Protein AF-A0A8J5J6E1-F1 (afdb_monomer_lite)

InterPro domains:
  IPR028108 Protein of unknown function DUF4505 [PF14956] (47-91)
  IPR028108 Protein of unknown function DUF4505 [PTHR31449] (22-90)

pLDDT: mean 73.37, std 17.03, range [35.28, 94.81]

Radius of gyration: 26.61 Å; chains: 1; bounding box: 58×36×72 Å

Organism: NCBI:txid2496075

Structure (mmCIF, N/CA/C/O backbone):
data_AF-A0A8J5J6E1-F1
#
_entry.id   AF-A0A8J5J6E1-F1
#
loop_
_atom_site.group_PDB
_atom_site.id
_atom_site.type_symbol
_atom_site.label_atom_id
_atom_site.label_alt_id
_atom_site.label_comp_id
_atom_site.label_asym_id
_atom_site.label_entity_id
_atom_site.label_seq_id
_atom_site.pdbx_PDB_ins_code
_atom_site.Cartn_x
_atom_site.Cartn_y
_atom_site.Cartn_z
_atom_site.occupancy
_atom_site.B_iso_or_equiv
_atom_site.auth_seq_id
_atom_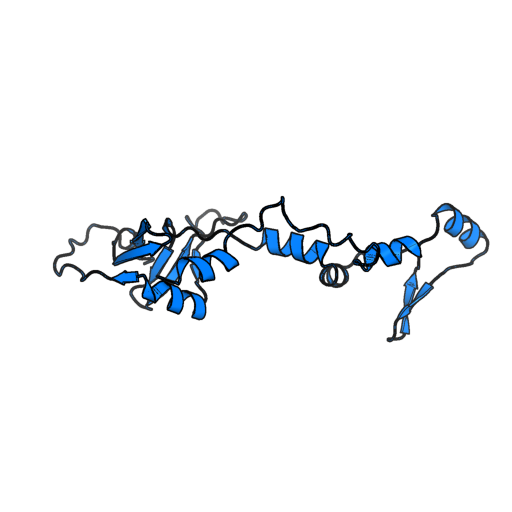site.auth_comp_id
_atom_site.auth_asym_id
_atom_site.auth_atom_id
_atom_site.pdbx_PDB_model_num
ATOM 1 N N . MET A 1 1 ? 0.297 -15.154 26.217 1.00 44.03 1 MET A N 1
ATOM 2 C CA . MET A 1 1 ? 1.584 -14.423 26.092 1.00 44.03 1 MET A CA 1
ATOM 3 C C . MET A 1 1 ? 2.324 -14.771 24.786 1.00 44.03 1 MET A C 1
ATOM 5 O O . MET A 1 1 ? 3.371 -15.399 24.838 1.00 44.03 1 MET A O 1
ATOM 9 N N . ALA A 1 2 ? 1.807 -14.403 23.601 1.00 43.09 2 ALA A N 1
ATOM 10 C CA . ALA A 1 2 ? 2.523 -14.658 22.329 1.00 43.09 2 ALA A CA 1
ATOM 11 C C . ALA A 1 2 ? 2.148 -13.739 21.140 1.00 43.09 2 ALA A C 1
ATOM 13 O O . ALA A 1 2 ? 2.778 -13.825 20.092 1.00 43.09 2 ALA A O 1
ATOM 14 N N . LEU A 1 3 ? 1.168 -12.834 21.274 1.00 41.16 3 LEU A N 1
ATOM 15 C CA . LEU A 1 3 ? 0.772 -11.904 20.196 1.00 41.16 3 LEU A CA 1
ATOM 16 C C . LEU A 1 3 ? 1.672 -10.664 20.093 1.00 41.16 3 LEU A C 1
ATOM 18 O O . LEU A 1 3 ? 1.814 -10.069 19.026 1.00 41.16 3 LEU A O 1
ATOM 22 N N . SER A 1 4 ? 2.383 -10.362 21.180 1.00 48.41 4 SER A N 1
ATOM 23 C CA . SER A 1 4 ? 3.300 -9.228 21.296 1.00 48.41 4 SER A CA 1
ATOM 24 C C . SER A 1 4 ? 4.515 -9.304 20.356 1.00 48.41 4 SER A C 1
ATOM 26 O O . SER A 1 4 ? 5.175 -8.298 20.127 1.00 48.41 4 SER A O 1
ATOM 28 N N . SER A 1 5 ? 4.842 -10.468 19.782 1.00 41.81 5 SER A N 1
ATOM 29 C CA . SER A 1 5 ? 5.981 -10.617 18.861 1.00 41.81 5 SER A CA 1
ATOM 30 C C . SER A 1 5 ? 5.573 -10.742 17.389 1.00 41.81 5 SER A C 1
ATOM 32 O O . SER A 1 5 ? 6.364 -10.379 16.519 1.00 41.81 5 SER A O 1
ATOM 34 N N . TYR A 1 6 ? 4.357 -11.209 17.089 1.00 43.59 6 TYR A N 1
ATOM 35 C CA . TYR A 1 6 ? 3.899 -11.428 15.711 1.00 43.59 6 TYR A CA 1
ATOM 36 C C . TYR A 1 6 ? 3.378 -10.139 15.065 1.00 43.59 6 TYR A C 1
ATOM 38 O O . TYR A 1 6 ? 3.821 -9.781 13.975 1.00 43.59 6 TYR A O 1
ATOM 46 N N . LEU A 1 7 ? 2.551 -9.369 15.780 1.00 42.78 7 LEU A N 1
ATOM 47 C CA . LEU A 1 7 ? 2.074 -8.059 15.313 1.00 42.78 7 LEU A CA 1
ATOM 48 C C . LEU A 1 7 ? 3.189 -6.998 15.357 1.00 42.78 7 LEU A C 1
ATOM 50 O O . LEU A 1 7 ? 3.290 -6.143 14.475 1.00 42.78 7 LEU A O 1
ATOM 54 N N . ARG A 1 8 ? 4.124 -7.125 16.309 1.00 43.53 8 ARG A N 1
ATOM 55 C CA . ARG A 1 8 ? 5.315 -6.264 16.423 1.00 43.53 8 ARG A CA 1
ATOM 56 C C . ARG A 1 8 ? 6.282 -6.435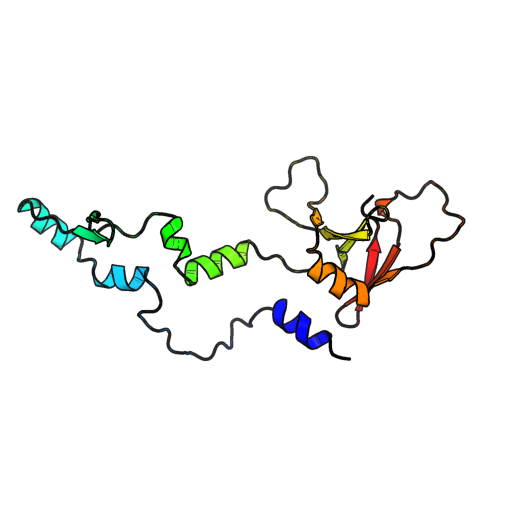 15.241 1.00 43.53 8 ARG A C 1
ATOM 58 O O . ARG A 1 8 ? 6.897 -5.459 14.824 1.00 43.53 8 ARG A O 1
ATOM 65 N N . ARG A 1 9 ? 6.367 -7.628 14.629 1.00 42.38 9 ARG A N 1
ATOM 66 C CA . ARG A 1 9 ? 7.192 -7.872 13.423 1.00 42.38 9 ARG A CA 1
ATOM 67 C C . ARG A 1 9 ? 6.656 -7.202 12.160 1.00 42.38 9 ARG A C 1
ATOM 69 O O . ARG A 1 9 ? 7.428 -7.011 11.224 1.00 42.38 9 ARG A O 1
ATOM 76 N N . GLN A 1 10 ? 5.369 -6.865 12.119 1.00 44.25 10 GLN A N 1
ATOM 77 C CA . GLN A 1 10 ? 4.742 -6.303 10.924 1.00 44.25 10 GLN A CA 1
ATOM 78 C C . GLN A 1 10 ? 4.601 -4.770 10.998 1.00 44.25 10 GLN A C 1
ATOM 80 O O . GLN A 1 10 ? 4.541 -4.131 9.951 1.00 44.25 10 GLN A O 1
ATOM 85 N N . TRP A 1 11 ? 4.637 -4.179 12.205 1.00 45.16 11 TRP A N 1
ATOM 86 C CA . TRP A 1 11 ? 4.352 -2.748 12.422 1.00 45.16 11 TRP A CA 1
ATOM 87 C C . TRP A 1 11 ? 5.463 -1.936 13.107 1.00 45.16 11 TRP A C 1
ATOM 89 O O . TRP A 1 11 ? 5.356 -0.712 13.167 1.00 45.16 11 TRP A O 1
ATOM 99 N N . TRP A 1 12 ? 6.569 -2.545 13.5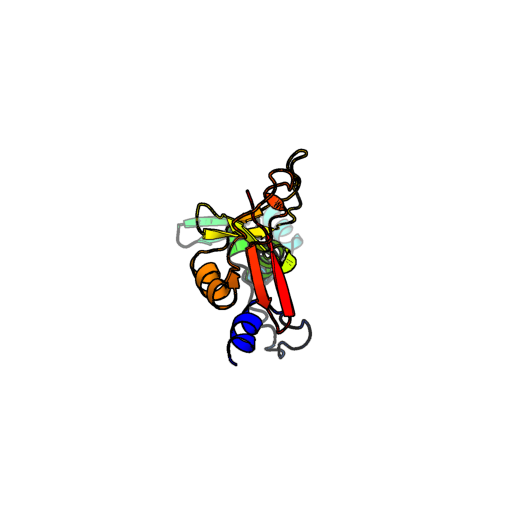54 1.00 35.28 12 TRP A N 1
ATOM 100 C CA . TRP A 1 12 ? 7.749 -1.783 13.976 1.00 35.28 12 TRP A CA 1
ATOM 101 C C . TRP A 1 12 ? 8.788 -1.676 12.866 1.00 35.28 12 TRP A C 1
ATOM 103 O O . TRP A 1 12 ? 9.243 -2.661 12.285 1.00 35.28 12 TRP A O 1
ATOM 113 N N . ARG A 1 13 ? 9.148 -0.415 12.613 1.00 41.25 13 ARG A N 1
ATOM 114 C CA . ARG A 1 13 ? 10.310 0.076 11.877 1.00 41.25 13 ARG A CA 1
ATOM 115 C C . ARG A 1 13 ? 11.421 -0.967 11.819 1.00 41.25 13 ARG A C 1
ATOM 117 O O . ARG A 1 13 ? 12.029 -1.288 12.836 1.00 41.25 13 ARG A O 1
ATOM 124 N N . VAL A 1 14 ? 11.756 -1.411 10.608 1.00 38.38 14 VAL A N 1
ATOM 125 C CA . VAL A 1 14 ? 13.111 -1.906 10.355 1.00 38.38 14 VAL A CA 1
ATOM 126 C C . VAL A 1 14 ? 14.048 -0.797 10.848 1.00 38.38 14 VAL A C 1
ATOM 128 O O . VAL A 1 14 ? 13.956 0.319 10.323 1.00 38.38 14 VAL A O 1
ATOM 131 N N . PRO A 1 15 ? 14.897 -1.036 11.864 1.00 36.28 15 PRO A N 1
ATOM 132 C CA . PRO A 1 15 ? 15.873 -0.047 12.274 1.00 36.28 15 PRO A CA 1
ATOM 133 C C . PRO A 1 15 ? 16.737 0.253 11.054 1.00 36.28 15 PRO A C 1
ATOM 135 O O . PRO A 1 15 ? 17.236 -0.662 10.396 1.00 36.28 15 PRO A O 1
ATOM 138 N N . ILE A 1 16 ? 16.921 1.535 10.757 1.00 46.19 16 ILE A N 1
ATOM 139 C CA . ILE A 1 16 ? 17.773 2.025 9.664 1.00 46.19 16 ILE A CA 1
ATOM 140 C C . ILE A 1 16 ? 19.228 1.510 9.781 1.00 46.19 16 ILE A C 1
ATOM 142 O O . ILE A 1 16 ? 19.979 1.587 8.817 1.00 46.19 16 ILE A O 1
ATOM 146 N N . GLY A 1 17 ? 19.621 0.927 10.920 1.00 43.47 17 GLY A N 1
ATOM 147 C CA . GLY A 1 17 ? 21.010 0.593 11.233 1.00 43.47 17 GLY A CA 1
ATOM 148 C C . GLY A 1 17 ? 21.482 -0.854 11.058 1.00 43.47 17 GLY A C 1
ATOM 149 O O . GLY A 1 17 ? 22.680 -1.058 11.165 1.00 43.47 17 GLY A O 1
ATOM 150 N N . LEU A 1 18 ? 20.635 -1.860 10.803 1.00 40.66 18 LEU A N 1
ATOM 151 C CA . LEU A 1 18 ? 21.088 -3.270 10.757 1.00 40.66 18 LEU A CA 1
ATOM 152 C C . LEU A 1 18 ? 20.327 -4.093 9.701 1.00 40.66 18 LEU A C 1
ATOM 154 O O . LEU A 1 18 ? 19.755 -5.145 9.975 1.00 40.66 18 LEU A O 1
ATOM 158 N N . ARG A 1 19 ? 20.347 -3.648 8.439 1.00 39.88 19 ARG A N 1
ATOM 159 C CA . ARG A 1 19 ? 20.471 -4.633 7.355 1.00 39.88 19 ARG A CA 1
ATOM 160 C C . ARG A 1 19 ? 21.955 -4.897 7.241 1.00 39.88 19 ARG A C 1
ATOM 162 O O . ARG A 1 19 ? 22.691 -3.997 6.850 1.00 39.88 19 ARG A O 1
ATOM 169 N N . GLY A 1 20 ? 22.376 -6.114 7.586 1.00 35.41 20 GLY A N 1
ATOM 170 C CA . GLY A 1 20 ? 23.668 -6.612 7.142 1.00 35.41 20 GLY A CA 1
ATOM 171 C C . GLY A 1 20 ? 23.840 -6.221 5.680 1.00 35.41 20 GLY A C 1
ATOM 172 O O . GLY A 1 20 ? 22.907 -6.383 4.883 1.00 35.41 20 GLY A O 1
ATOM 173 N N . PHE A 1 21 ? 24.983 -5.613 5.382 1.00 36.56 21 PHE A N 1
ATOM 174 C CA . PHE A 1 21 ? 25.472 -5.369 4.038 1.00 36.56 21 PHE A CA 1
ATOM 175 C C . PHE A 1 21 ? 25.504 -6.722 3.302 1.00 36.56 21 PHE A C 1
ATOM 177 O O . PHE A 1 21 ? 26.539 -7.360 3.166 1.00 36.56 21 PHE A O 1
ATOM 184 N N . CYS A 1 22 ? 24.356 -7.189 2.806 1.00 36.84 22 CYS A N 1
ATOM 185 C CA . CYS A 1 22 ? 24.340 -7.839 1.512 1.00 36.84 22 CYS A CA 1
ATOM 186 C C . CYS A 1 22 ? 24.820 -6.733 0.597 1.00 36.84 22 CYS A C 1
ATOM 188 O O . CYS A 1 22 ? 24.060 -5.790 0.352 1.00 36.84 22 CYS A O 1
ATOM 190 N N . MET A 1 23 ? 26.111 -6.794 0.258 1.00 36.38 23 MET A N 1
ATOM 191 C CA . MET A 1 23 ? 26.748 -5.962 -0.749 1.00 36.38 23 MET A CA 1
ATOM 192 C C . MET A 1 23 ? 25.695 -5.649 -1.797 1.00 36.38 23 MET A C 1
ATOM 194 O O . MET A 1 23 ? 25.090 -6.567 -2.356 1.00 36.38 23 MET A O 1
ATOM 198 N N . ALA A 1 24 ? 25.344 -4.366 -1.888 1.00 44.03 24 ALA A N 1
ATOM 199 C CA . ALA A 1 24 ? 24.340 -3.904 -2.814 1.00 44.03 24 ALA A CA 1
ATOM 200 C C . ALA A 1 24 ? 24.812 -4.354 -4.190 1.00 44.03 24 ALA A C 1
ATOM 202 O O . ALA A 1 24 ? 25.783 -3.824 -4.712 1.00 44.03 24 ALA A O 1
ATOM 203 N N . ASP A 1 25 ? 24.176 -5.407 -4.689 1.00 52.78 25 ASP A N 1
ATOM 204 C CA . ASP A 1 25 ? 24.394 -5.914 -6.024 1.00 52.78 25 ASP A CA 1
ATOM 205 C C . ASP A 1 25 ? 24.200 -4.726 -6.972 1.00 52.78 25 ASP A C 1
ATOM 207 O O . ASP A 1 25 ? 23.106 -4.156 -7.049 1.00 52.78 25 ASP A O 1
ATOM 211 N N . GLU A 1 26 ? 25.290 -4.293 -7.606 1.00 52.97 26 GLU A N 1
ATOM 212 C CA . GLU A 1 26 ? 25.351 -3.181 -8.567 1.00 52.97 26 GLU A CA 1
ATOM 213 C C . GLU A 1 26 ? 24.318 -3.362 -9.701 1.00 52.97 26 GLU A C 1
ATOM 215 O O . GLU A 1 26 ? 23.937 -2.410 -10.380 1.00 52.97 26 GLU A O 1
ATOM 220 N N . ASP A 1 27 ? 23.807 -4.586 -9.857 1.00 54.50 27 ASP A N 1
ATOM 221 C CA . ASP A 1 27 ? 22.835 -5.024 -10.848 1.00 54.50 27 ASP A CA 1
ATOM 222 C C . ASP A 1 27 ? 21.393 -5.159 -10.321 1.00 54.50 27 ASP A C 1
ATOM 224 O O . ASP A 1 27 ? 20.500 -5.616 -11.045 1.00 54.50 27 ASP A O 1
ATOM 228 N N . LYS A 1 28 ? 21.115 -4.730 -9.084 1.00 62.22 28 LYS A N 1
ATOM 229 C CA . LYS A 1 28 ? 19.798 -4.886 -8.442 1.00 62.22 28 LYS A CA 1
ATOM 230 C C . LYS A 1 28 ? 18.676 -4.081 -9.098 1.00 62.22 28 LYS A C 1
ATOM 232 O O . LYS A 1 28 ? 17.501 -4.409 -8.921 1.00 62.22 28 LYS A O 1
ATOM 237 N N . TYR A 1 29 ? 19.014 -3.012 -9.812 1.00 62.81 29 TYR A N 1
ATOM 238 C CA . TYR A 1 29 ? 18.037 -2.077 -10.355 1.00 62.81 29 TYR A CA 1
ATOM 239 C C . TYR A 1 29 ? 18.165 -1.976 -11.872 1.00 62.81 29 TYR A C 1
ATOM 241 O O . TYR A 1 29 ? 19.250 -1.753 -12.407 1.00 62.81 29 TYR A O 1
ATOM 249 N N . LEU A 1 30 ? 17.035 -2.130 -12.561 1.00 65.62 30 LEU A N 1
ATOM 250 C CA . LEU A 1 30 ? 16.965 -2.120 -14.021 1.00 65.62 30 LEU A CA 1
ATOM 251 C C . LEU A 1 30 ? 17.460 -0.787 -14.596 1.00 65.62 30 LEU A C 1
ATOM 253 O O . LEU A 1 30 ? 18.164 -0.773 -15.599 1.00 65.62 30 LEU A O 1
ATOM 257 N N . GLU A 1 31 ? 17.160 0.316 -13.912 1.00 68.38 31 GLU A N 1
ATOM 258 C CA . GLU A 1 31 ? 17.635 1.651 -14.261 1.00 68.38 31 GLU A CA 1
ATOM 259 C C . GLU A 1 31 ? 19.168 1.778 -14.232 1.00 68.38 31 GLU A C 1
ATOM 261 O O . GLU A 1 31 ? 19.729 2.469 -15.077 1.00 68.38 31 GLU A O 1
ATOM 266 N N . LEU A 1 32 ? 19.862 1.087 -13.317 1.00 72.75 32 LEU A N 1
ATOM 267 C CA . LEU A 1 32 ? 21.328 1.121 -13.234 1.00 72.75 32 LEU A CA 1
ATOM 268 C C . LEU A 1 32 ? 21.973 0.322 -14.366 1.00 72.75 32 LEU A C 1
ATOM 270 O O . LEU A 1 32 ? 22.979 0.758 -14.913 1.00 72.75 32 LEU A O 1
ATOM 274 N N . LYS A 1 33 ? 21.369 -0.806 -14.760 1.00 73.31 33 LYS A N 1
ATOM 275 C CA . LYS A 1 33 ? 21.797 -1.552 -15.954 1.00 73.31 33 LYS A CA 1
ATOM 276 C C . LYS A 1 33 ? 21.646 -0.703 -17.212 1.00 73.31 33 LYS A C 1
ATOM 278 O O . LYS A 1 33 ? 22.588 -0.585 -17.978 1.00 73.31 33 LYS A O 1
ATOM 283 N N . GLN A 1 34 ? 20.510 -0.023 -17.358 1.00 72.25 34 GLN A N 1
ATOM 284 C CA . GLN A 1 34 ? 20.280 0.890 -18.480 1.00 72.25 34 GLN A CA 1
ATOM 285 C C . GLN A 1 34 ? 21.282 2.052 -18.502 1.00 72.25 34 GLN A C 1
ATOM 287 O O . GLN A 1 34 ? 21.770 2.417 -19.563 1.00 72.25 34 GLN A O 1
ATOM 292 N N . LEU A 1 35 ? 21.643 2.605 -17.340 1.00 75.69 35 LEU A N 1
ATOM 293 C CA . LEU A 1 35 ? 22.677 3.641 -17.231 1.00 75.69 35 LEU A CA 1
ATOM 294 C C . LEU A 1 35 ? 24.071 3.166 -17.672 1.00 75.69 35 LEU A C 1
ATOM 296 O O . LEU A 1 35 ? 24.848 4.000 -18.123 1.00 75.69 35 LEU A O 1
ATOM 300 N N . LYS A 1 36 ? 24.385 1.867 -17.555 1.00 79.88 36 LYS A N 1
ATOM 301 C CA . LYS A 1 36 ? 25.650 1.292 -18.051 1.00 79.88 36 LYS A CA 1
ATOM 302 C C . LYS A 1 36 ? 25.681 1.202 -19.581 1.00 79.88 36 LYS A C 1
ATOM 304 O O . LYS A 1 36 ? 26.748 1.350 -20.167 1.00 79.88 36 LYS A O 1
ATOM 309 N N . ASP A 1 37 ? 24.527 0.982 -20.209 1.00 79.06 37 ASP A N 1
ATOM 310 C CA . ASP A 1 37 ? 24.406 0.848 -21.667 1.00 79.06 37 ASP A CA 1
ATOM 311 C C . ASP A 1 37 ? 24.319 2.212 -22.384 1.00 79.06 37 ASP A C 1
ATOM 313 O O . ASP A 1 37 ? 24.700 2.337 -23.554 1.00 79.06 37 ASP A O 1
ATOM 317 N N . ILE A 1 38 ? 23.843 3.248 -21.681 1.00 85.69 38 ILE A N 1
ATOM 318 C CA . ILE A 1 38 ? 23.752 4.618 -22.200 1.00 85.69 38 ILE A CA 1
ATOM 319 C C . ILE A 1 38 ? 25.156 5.205 -22.378 1.00 85.69 38 ILE A C 1
ATOM 321 O O . ILE A 1 38 ? 25.950 5.301 -21.442 1.00 85.69 38 ILE A O 1
ATOM 325 N N . LYS A 1 39 ? 25.443 5.649 -23.602 1.00 89.31 39 LYS A N 1
ATOM 326 C CA . LYS A 1 39 ? 26.710 6.293 -23.968 1.00 89.31 39 LYS A CA 1
ATOM 327 C C . LYS A 1 39 ? 26.683 7.783 -23.597 1.00 89.31 39 LYS A C 1
ATOM 329 O O . LYS A 1 39 ? 25.653 8.317 -23.188 1.00 89.31 39 LYS A O 1
ATOM 334 N N . SER A 1 40 ? 27.817 8.470 -23.722 1.00 90.31 40 SER A N 1
ATOM 335 C CA . SER A 1 40 ? 27.867 9.915 -23.470 1.00 90.31 40 SER A CA 1
ATOM 336 C C . SER A 1 40 ? 26.997 10.695 -24.463 1.00 90.31 40 SER A C 1
ATOM 338 O O . SER A 1 40 ? 26.823 10.289 -25.611 1.00 90.31 40 SER A O 1
ATOM 340 N N . GLU A 1 41 ? 26.480 11.844 -24.031 1.00 89.00 41 GLU A N 1
ATOM 341 C CA . GLU A 1 41 ? 25.701 12.750 -24.888 1.00 89.00 41 GLU A CA 1
ATOM 342 C C . GLU A 1 41 ? 26.511 13.183 -26.121 1.00 89.00 41 GLU A C 1
ATOM 344 O O . GLU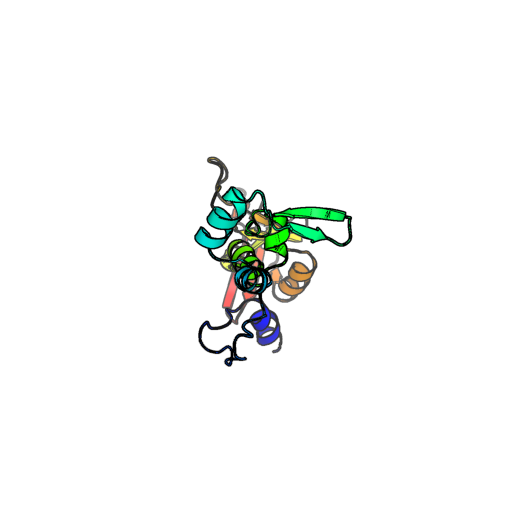 A 1 41 ? 26.048 13.049 -27.251 1.00 89.00 41 GLU A O 1
ATOM 349 N N . GLU A 1 42 ? 27.788 13.522 -25.919 1.00 92.06 42 GLU A N 1
ATOM 350 C CA . GLU A 1 42 ? 28.725 13.865 -26.996 1.00 92.06 42 GLU A CA 1
ATOM 351 C C . GLU A 1 42 ? 28.871 12.753 -28.048 1.00 92.06 42 GLU A C 1
ATOM 353 O O . GLU A 1 42 ? 29.020 13.031 -29.241 1.00 92.06 42 GLU A O 1
ATOM 358 N N . PHE A 1 43 ? 28.827 11.480 -27.632 1.00 93.38 43 PHE A N 1
ATOM 359 C CA . PHE A 1 43 ? 28.860 10.361 -28.570 1.00 93.38 43 PHE A CA 1
ATOM 360 C C . PHE A 1 43 ? 27.619 10.376 -29.465 1.00 93.38 43 PHE A C 1
ATOM 362 O O . PHE A 1 43 ? 27.745 10.242 -30.684 1.00 93.38 43 PHE A O 1
ATOM 369 N N . TYR A 1 44 ? 26.430 10.547 -28.885 1.00 90.31 44 TYR A N 1
ATOM 370 C CA . TYR A 1 44 ? 25.186 10.587 -29.651 1.00 90.31 44 TYR A CA 1
ATOM 371 C C . TYR A 1 44 ? 25.154 11.774 -30.608 1.00 90.31 44 TYR A C 1
ATOM 373 O O . TYR A 1 44 ? 24.810 11.583 -31.775 1.00 90.31 44 TYR A O 1
ATOM 381 N N . ASP A 1 45 ? 25.625 12.943 -30.179 1.00 90.75 45 ASP A N 1
ATOM 382 C CA . ASP A 1 45 ? 25.738 14.117 -31.040 1.00 90.75 45 ASP A CA 1
ATOM 383 C C . ASP A 1 45 ? 26.627 13.830 -32.251 1.00 90.75 45 ASP A C 1
ATOM 385 O O . ASP A 1 45 ? 26.212 14.019 -33.397 1.00 90.75 45 ASP A O 1
ATOM 389 N N . GLN A 1 46 ? 27.830 13.287 -32.050 1.00 94.69 46 GLN A N 1
ATOM 390 C CA . GLN A 1 46 ? 28.736 12.944 -33.154 1.00 94.69 46 GLN A CA 1
ATOM 391 C C . GLN A 1 46 ? 28.125 11.942 -34.146 1.00 94.69 46 GLN A C 1
ATOM 393 O O . GLN A 1 46 ? 28.372 12.024 -35.354 1.00 94.69 46 GLN A O 1
ATOM 398 N N . GLN A 1 47 ? 27.340 10.979 -33.660 1.00 93.62 47 GLN A N 1
ATOM 399 C CA . GLN A 1 47 ? 26.679 9.979 -34.502 1.00 93.62 47 GLN A CA 1
ATOM 400 C C . GLN A 1 47 ? 25.448 10.554 -35.214 1.00 93.62 47 GLN A C 1
ATOM 402 O O . GLN A 1 47 ? 25.212 10.218 -36.379 1.00 93.62 47 GLN A O 1
ATOM 407 N N . ALA A 1 48 ? 24.730 11.485 -34.585 1.00 90.81 48 ALA A N 1
ATOM 408 C CA . ALA A 1 48 ? 23.605 12.200 -35.178 1.00 90.81 48 ALA A CA 1
ATOM 409 C C . ALA A 1 48 ? 24.035 13.011 -36.411 1.00 90.81 48 ALA A C 1
ATOM 411 O O . ALA A 1 48 ? 23.358 12.955 -37.440 1.00 90.81 48 ALA A O 1
ATOM 412 N N . HIS A 1 49 ? 25.215 13.647 -36.383 1.00 93.50 49 HIS A N 1
ATOM 413 C CA . HIS A 1 49 ? 25.801 14.308 -37.564 1.00 93.50 49 HIS A CA 1
ATOM 414 C C . HIS A 1 49 ? 26.000 13.341 -38.745 1.00 93.50 49 HIS A C 1
ATOM 416 O O . HIS A 1 49 ? 25.920 13.736 -39.908 1.00 93.50 49 HIS A O 1
ATOM 422 N N . LYS A 1 50 ? 26.222 12.053 -38.457 1.00 94.81 50 LYS A N 1
ATOM 423 C CA . LYS A 1 50 ? 26.367 10.970 -39.443 1.00 94.81 50 LYS A CA 1
ATOM 424 C C . LYS A 1 50 ? 25.050 10.235 -39.725 1.00 94.81 50 LYS A C 1
ATOM 426 O O . LYS A 1 50 ? 25.074 9.223 -40.423 1.00 94.81 50 LYS A O 1
ATOM 431 N N . ARG A 1 51 ? 23.918 10.721 -39.195 1.00 92.44 51 ARG A N 1
ATOM 432 C CA . ARG A 1 51 ? 22.580 10.103 -39.278 1.00 92.44 51 ARG A CA 1
ATOM 433 C C . ARG A 1 51 ? 22.536 8.669 -38.735 1.00 92.44 51 ARG A C 1
ATOM 435 O O . ARG A 1 51 ? 21.839 7.813 -39.276 1.00 92.44 51 ARG A O 1
ATOM 442 N N . ARG A 1 52 ? 23.308 8.394 -37.682 1.00 93.25 52 ARG A N 1
ATOM 443 C CA . ARG A 1 52 ? 23.346 7.100 -36.992 1.00 93.25 52 ARG A CA 1
ATOM 444 C C . ARG A 1 52 ? 22.628 7.221 -35.656 1.00 93.25 52 ARG A C 1
ATOM 446 O O . ARG A 1 52 ? 23.061 7.976 -34.792 1.00 93.25 52 ARG A O 1
ATOM 453 N N . TYR A 1 53 ? 21.556 6.455 -35.505 1.00 89.81 53 TYR A N 1
ATOM 454 C CA . TYR A 1 53 ? 20.710 6.436 -34.315 1.00 89.81 53 TYR A CA 1
ATOM 455 C C . TYR A 1 53 ? 20.693 5.027 -33.722 1.00 89.81 53 TYR A C 1
ATOM 457 O O . TYR A 1 53 ? 20.703 4.042 -34.464 1.00 89.81 53 TYR A O 1
ATOM 465 N N . PHE A 1 54 ? 20.679 4.934 -32.395 1.00 90.69 54 PHE A N 1
ATOM 466 C CA . PHE A 1 54 ? 20.744 3.670 -31.664 1.00 90.69 54 PHE A CA 1
ATOM 467 C C . PHE A 1 54 ? 19.412 3.416 -30.966 1.00 90.69 54 PHE A C 1
ATOM 469 O O . PHE A 1 54 ? 18.900 4.281 -30.254 1.00 90.69 54 PHE A O 1
ATOM 476 N N . TYR A 1 55 ? 18.857 2.226 -31.176 1.00 88.19 55 TYR A N 1
ATOM 477 C CA . TYR A 1 55 ? 17.561 1.828 -30.640 1.00 88.19 55 TYR A CA 1
ATOM 478 C C . TYR A 1 55 ? 17.642 0.435 -30.024 1.00 88.19 55 TYR A C 1
ATOM 480 O O . TYR A 1 55 ? 18.416 -0.402 -30.490 1.00 88.19 55 TYR A O 1
ATOM 488 N N . TYR A 1 56 ? 16.784 0.163 -29.042 1.00 82.44 56 TYR A N 1
ATOM 489 C CA . TYR A 1 56 ? 16.473 -1.194 -28.607 1.00 82.44 56 TYR A CA 1
ATOM 490 C C . TYR A 1 56 ? 15.054 -1.577 -29.029 1.00 82.44 56 TYR A C 1
ATOM 492 O O . TYR A 1 56 ? 14.148 -0.740 -29.090 1.00 82.44 56 TYR A O 1
ATOM 500 N N . ILE A 1 57 ? 14.879 -2.859 -29.339 1.00 81.50 57 ILE A N 1
ATOM 501 C CA . ILE A 1 57 ? 13.600 -3.450 -29.731 1.00 81.50 57 ILE A CA 1
ATOM 502 C C . ILE A 1 57 ? 13.165 -4.376 -28.603 1.00 81.50 57 ILE A C 1
ATOM 504 O O . ILE A 1 57 ? 13.957 -5.188 -28.122 1.00 81.50 57 ILE A O 1
ATOM 508 N N . ASP A 1 58 ? 11.920 -4.247 -28.155 1.00 79.00 58 ASP A N 1
ATOM 509 C CA . ASP A 1 58 ? 11.368 -5.168 -27.165 1.00 79.00 58 ASP A CA 1
ATOM 510 C C . ASP A 1 58 ? 10.807 -6.455 -27.795 1.00 79.00 58 ASP A C 1
ATOM 512 O O . ASP A 1 58 ? 10.684 -6.588 -29.011 1.00 79.00 58 ASP A O 1
ATOM 516 N N . LEU A 1 59 ? 10.408 -7.414 -26.954 1.00 81.25 59 LEU A N 1
ATOM 517 C CA . LEU A 1 59 ? 9.803 -8.677 -27.408 1.00 81.25 59 LEU A CA 1
ATOM 518 C C . LEU A 1 59 ? 8.485 -8.489 -28.186 1.00 81.25 59 LEU A C 1
ATOM 520 O O . LEU A 1 59 ? 8.012 -9.429 -28.815 1.00 81.25 59 LEU A O 1
ATOM 524 N N . GLN A 1 60 ? 7.878 -7.301 -28.126 1.00 83.56 60 GLN A N 1
ATOM 525 C CA . GLN A 1 60 ? 6.639 -6.950 -28.820 1.00 83.56 60 GLN A CA 1
ATOM 526 C C . GLN A 1 60 ? 6.901 -6.155 -30.115 1.00 83.56 60 GLN A C 1
ATOM 528 O O . GLN A 1 60 ? 5.946 -5.742 -30.768 1.00 83.56 60 GLN A O 1
ATOM 533 N N . GLY A 1 61 ? 8.165 -5.930 -30.493 1.00 83.88 61 GLY A N 1
ATOM 534 C CA . GLY A 1 61 ? 8.551 -5.188 -31.695 1.00 83.88 61 GLY A CA 1
ATOM 535 C C . GLY A 1 61 ? 8.466 -3.662 -31.571 1.00 83.88 61 GLY A C 1
ATOM 536 O O . GLY A 1 61 ? 8.533 -2.966 -32.582 1.00 83.88 61 GLY A O 1
ATOM 537 N N . ARG A 1 62 ? 8.314 -3.108 -30.363 1.00 82.25 62 ARG A N 1
ATOM 538 C CA . ARG A 1 62 ? 8.321 -1.654 -30.141 1.00 82.25 62 ARG A CA 1
ATOM 539 C C . ARG A 1 62 ? 9.756 -1.133 -30.126 1.00 82.25 62 ARG A C 1
ATOM 541 O O . ARG A 1 62 ? 10.626 -1.718 -29.482 1.00 82.25 62 ARG A O 1
ATOM 548 N N . LEU A 1 63 ? 9.972 -0.019 -30.822 1.00 83.62 63 LEU A N 1
ATOM 549 C CA . LEU A 1 63 ? 11.260 0.662 -30.943 1.00 83.62 63 LEU A CA 1
ATOM 550 C C . LEU A 1 63 ? 11.400 1.737 -29.856 1.00 83.62 63 LEU A C 1
ATOM 552 O O . LEU A 1 63 ? 10.519 2.584 -29.706 1.00 83.62 63 LEU A O 1
ATOM 556 N N . PHE A 1 64 ? 12.526 1.742 -29.150 1.00 81.00 64 PHE A N 1
ATOM 557 C CA . PHE A 1 64 ? 12.856 2.748 -28.143 1.00 81.00 64 PHE A CA 1
ATOM 558 C C . PHE A 1 64 ? 14.261 3.298 -28.387 1.00 81.00 64 PHE A C 1
ATOM 560 O O . PHE A 1 64 ? 15.173 2.540 -28.712 1.00 81.00 64 PHE A O 1
ATOM 567 N N . LEU A 1 65 ? 14.441 4.610 -28.237 1.00 86.25 65 LEU A N 1
ATOM 568 C CA . LEU A 1 65 ? 15.744 5.260 -28.393 1.00 86.25 65 LEU A CA 1
ATOM 569 C C . LEU A 1 65 ? 16.649 4.912 -27.196 1.00 86.25 65 LEU A C 1
ATOM 571 O O . LEU A 1 65 ? 16.191 4.905 -26.052 1.00 86.25 65 LEU A O 1
ATOM 575 N N . GLU A 1 66 ? 17.913 4.575 -27.463 1.00 84.19 66 GLU A N 1
ATOM 576 C CA . GLU A 1 66 ? 18.859 4.067 -26.453 1.00 84.19 66 GLU A CA 1
ATOM 577 C C . GLU A 1 66 ? 19.168 5.096 -25.350 1.00 84.19 66 GLU A C 1
ATOM 579 O O . GLU A 1 66 ? 19.285 4.730 -24.186 1.00 84.19 66 GLU A O 1
ATOM 584 N N . ASP A 1 67 ? 19.224 6.387 -25.691 1.00 81.31 67 ASP A N 1
ATOM 585 C CA . ASP A 1 67 ? 19.500 7.499 -24.763 1.00 81.31 67 ASP A CA 1
ATOM 586 C C . ASP A 1 67 ? 18.333 7.822 -23.804 1.00 81.31 67 ASP A C 1
ATOM 588 O O . ASP A 1 67 ? 18.446 8.641 -22.881 1.00 81.31 67 ASP A O 1
ATOM 592 N N . THR A 1 68 ? 17.177 7.192 -24.015 1.00 71.75 68 THR A N 1
ATOM 593 C CA . THR A 1 68 ? 15.958 7.542 -23.306 1.00 71.75 68 THR A CA 1
ATOM 594 C C . THR A 1 68 ? 15.939 6.838 -21.960 1.00 71.75 68 THR A C 1
ATOM 596 O O . THR A 1 68 ? 15.585 5.666 -21.837 1.00 71.75 68 THR A O 1
ATOM 599 N N . ARG A 1 69 ? 16.260 7.594 -20.905 1.00 68.69 69 ARG A N 1
ATOM 600 C CA . ARG A 1 69 ? 16.052 7.157 -19.516 1.00 68.69 69 ARG A CA 1
ATOM 601 C C . ARG A 1 69 ? 14.572 6.783 -19.319 1.00 68.69 69 ARG A C 1
ATOM 603 O O . ARG A 1 69 ? 13.709 7.500 -19.833 1.00 68.69 69 ARG A O 1
ATOM 610 N N . PRO A 1 70 ? 14.233 5.710 -18.584 1.00 62.06 70 PRO A N 1
ATOM 611 C CA . PRO A 1 70 ? 12.840 5.313 -18.384 1.00 62.06 70 PRO A CA 1
ATOM 612 C C . PRO A 1 70 ? 12.049 6.451 -17.715 1.00 62.06 70 PRO A C 1
ATOM 614 O O . PRO A 1 70 ? 12.308 6.813 -16.570 1.00 62.06 70 PRO A O 1
ATOM 617 N N . LYS A 1 71 ? 11.099 7.049 -18.451 1.00 62.53 71 LYS A N 1
ATOM 618 C CA . LYS A 1 71 ? 10.285 8.201 -18.002 1.00 62.53 71 LYS A CA 1
ATOM 619 C C . LYS A 1 71 ? 8.851 7.841 -17.598 1.00 62.53 71 LYS A C 1
ATOM 621 O O . LYS A 1 71 ? 8.102 8.729 -17.205 1.00 62.53 71 LYS A O 1
ATOM 626 N N . ASN A 1 72 ? 8.424 6.580 -17.715 1.00 64.44 72 ASN A N 1
ATOM 627 C CA . ASN A 1 72 ? 7.024 6.226 -17.462 1.00 64.44 72 ASN A CA 1
ATOM 628 C C . ASN A 1 72 ? 6.814 5.632 -16.055 1.00 64.44 72 ASN A C 1
ATOM 630 O O . ASN A 1 72 ? 7.612 4.840 -15.561 1.00 64.44 72 ASN A O 1
ATOM 634 N N . ILE A 1 73 ? 5.701 5.995 -15.413 1.00 65.31 73 ILE A N 1
ATOM 635 C CA . ILE A 1 73 ? 5.348 5.529 -14.058 1.00 65.31 73 ILE A CA 1
ATOM 636 C C . ILE A 1 73 ? 5.299 3.990 -13.995 1.00 65.31 73 ILE A C 1
ATOM 638 O O . ILE A 1 73 ? 5.703 3.390 -13.001 1.00 65.31 73 ILE A O 1
ATOM 642 N N . ALA A 1 74 ? 4.873 3.340 -15.083 1.00 69.81 74 ALA A N 1
ATOM 643 C CA . ALA A 1 74 ? 4.782 1.884 -15.176 1.00 69.81 74 ALA A CA 1
ATOM 644 C C . ALA A 1 74 ? 6.147 1.172 -15.072 1.00 69.81 74 ALA A C 1
ATOM 646 O O . ALA A 1 74 ? 6.225 0.082 -14.508 1.00 69.81 74 ALA A O 1
ATOM 647 N N . THR A 1 75 ? 7.231 1.766 -15.580 1.00 69.75 75 THR A N 1
ATOM 648 C CA . THR A 1 75 ? 8.592 1.219 -15.425 1.00 69.75 75 THR A CA 1
ATOM 649 C C . THR A 1 75 ? 9.107 1.408 -14.006 1.00 69.75 75 THR A C 1
ATOM 651 O O . THR A 1 75 ? 9.713 0.484 -13.464 1.00 69.75 75 THR A O 1
ATOM 654 N N . SER A 1 76 ? 8.770 2.524 -13.352 1.00 69.88 76 SER A N 1
ATOM 655 C CA . SER A 1 76 ? 9.103 2.760 -11.942 1.00 69.88 76 SER A CA 1
ATOM 656 C C . SER A 1 76 ? 8.479 1.720 -11.007 1.00 69.88 76 SER A C 1
ATOM 658 O O . SER A 1 76 ? 9.111 1.349 -10.021 1.00 69.88 76 SER A O 1
ATOM 660 N N . LEU A 1 77 ? 7.305 1.159 -11.338 1.00 77.19 77 LEU A N 1
ATOM 661 C CA . LEU A 1 77 ? 6.697 0.054 -10.575 1.00 77.19 77 LEU A CA 1
ATOM 662 C C . LEU A 1 77 ? 7.563 -1.218 -10.535 1.00 77.19 77 LEU A C 1
ATOM 664 O O . LEU A 1 77 ? 7.364 -2.050 -9.656 1.00 77.19 77 LEU A O 1
ATOM 668 N N . LYS A 1 78 ? 8.533 -1.385 -11.444 1.00 74.88 78 LYS A N 1
ATOM 669 C CA . LYS A 1 78 ? 9.494 -2.502 -11.409 1.00 74.88 78 LYS A CA 1
ATOM 670 C C . LYS A 1 78 ? 10.712 -2.211 -10.526 1.00 74.88 78 LYS A C 1
ATOM 672 O O . LYS A 1 78 ? 11.415 -3.143 -10.139 1.00 74.88 78 LYS A O 1
ATOM 677 N N . SER A 1 79 ? 10.973 -0.947 -10.188 1.00 74.94 79 SER A N 1
ATOM 678 C CA . SER A 1 79 ? 12.104 -0.575 -9.337 1.00 74.94 79 SER A CA 1
ATOM 679 C C . SER A 1 79 ? 11.768 -0.832 -7.872 1.00 74.94 79 SER A C 1
ATOM 681 O O . SER A 1 79 ? 10.918 -0.173 -7.271 1.00 74.94 79 SER A O 1
ATOM 683 N N . ALA A 1 80 ? 12.493 -1.758 -7.240 1.00 78.31 80 ALA A N 1
ATOM 684 C CA . ALA A 1 80 ? 12.329 -2.025 -5.813 1.00 78.31 80 ALA A CA 1
ATOM 685 C C . ALA A 1 80 ? 12.641 -0.792 -4.941 1.00 78.31 80 ALA A C 1
ATOM 687 O O . ALA A 1 80 ? 12.116 -0.680 -3.833 1.00 78.31 80 ALA A O 1
ATOM 688 N N . LYS A 1 81 ? 13.477 0.140 -5.424 1.00 78.44 81 LYS A N 1
ATOM 689 C CA . LYS A 1 81 ? 13.776 1.405 -4.739 1.00 78.44 81 LYS A CA 1
ATOM 690 C C . LYS A 1 81 ? 12.559 2.320 -4.776 1.00 78.44 81 LYS A C 1
ATOM 692 O O . LYS A 1 81 ? 12.149 2.814 -3.726 1.00 78.44 81 LYS A O 1
ATOM 697 N N . PHE A 1 82 ? 11.960 2.485 -5.956 1.00 80.50 82 PHE A N 1
ATOM 698 C CA . PHE A 1 82 ? 10.726 3.245 -6.111 1.00 80.50 82 PHE A CA 1
ATOM 699 C C . PHE A 1 82 ? 9.593 2.638 -5.289 1.00 80.50 82 PHE A C 1
ATOM 701 O O . PHE A 1 82 ? 8.974 3.364 -4.527 1.00 80.50 82 PHE A O 1
ATOM 708 N N . LEU A 1 83 ? 9.363 1.322 -5.357 1.00 82.94 83 LEU A N 1
ATOM 709 C CA . LEU A 1 83 ? 8.302 0.671 -4.584 1.00 82.94 83 LEU A CA 1
ATOM 710 C C . LEU A 1 83 ? 8.482 0.868 -3.075 1.00 82.94 83 LEU A C 1
ATOM 712 O O . LEU A 1 83 ? 7.520 1.182 -2.384 1.00 82.94 83 LEU A O 1
ATOM 716 N N . ARG A 1 84 ? 9.709 0.737 -2.549 1.00 81.94 84 ARG A N 1
ATOM 717 C CA . ARG A 1 84 ? 9.983 1.005 -1.125 1.00 81.94 84 ARG A CA 1
ATOM 718 C C . ARG A 1 84 ? 9.660 2.446 -0.748 1.00 81.94 84 ARG A C 1
ATOM 720 O O . ARG A 1 84 ? 9.003 2.660 0.263 1.00 81.94 84 ARG A O 1
ATOM 727 N N . PHE A 1 85 ? 10.105 3.409 -1.553 1.00 83.56 85 PHE A N 1
ATOM 728 C CA . PHE A 1 85 ? 9.794 4.821 -1.346 1.00 83.56 85 PHE A CA 1
ATOM 729 C C . PHE A 1 85 ? 8.283 5.078 -1.432 1.00 83.56 85 PHE A C 1
ATOM 731 O O . PHE A 1 85 ? 7.700 5.624 -0.502 1.00 83.56 85 PHE A O 1
ATOM 738 N N . PHE A 1 86 ? 7.638 4.625 -2.501 1.00 83.88 86 PHE A N 1
ATOM 739 C CA . PHE A 1 86 ? 6.222 4.830 -2.772 1.00 83.88 86 PHE A CA 1
ATOM 740 C C . PHE A 1 86 ? 5.345 4.242 -1.666 1.00 83.88 86 PHE A C 1
ATOM 742 O O . PHE A 1 86 ? 4.560 4.967 -1.062 1.00 83.88 86 PHE A O 1
ATOM 749 N N . PHE A 1 87 ? 5.535 2.966 -1.317 1.00 80.94 87 PHE A N 1
ATOM 750 C CA . PHE A 1 87 ? 4.773 2.353 -0.232 1.00 80.94 87 PHE A CA 1
ATOM 751 C C . PHE A 1 87 ? 5.091 2.980 1.125 1.00 80.94 87 PHE A C 1
ATOM 753 O O . PHE A 1 87 ? 4.176 3.134 1.919 1.00 80.94 87 PHE A O 1
ATOM 760 N N . SER A 1 88 ? 6.322 3.442 1.385 1.00 78.62 88 SER A N 1
ATOM 761 C CA . SER A 1 88 ? 6.612 4.165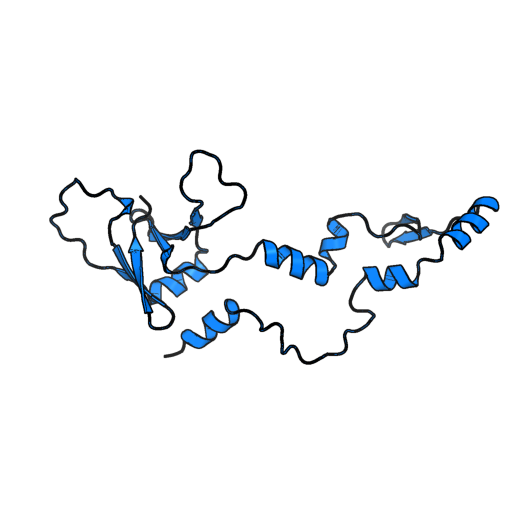 2.635 1.00 78.62 88 SER A CA 1
ATOM 762 C C . SER A 1 88 ? 5.823 5.469 2.796 1.00 78.62 88 SER A C 1
ATOM 764 O O . SER A 1 88 ? 5.608 5.898 3.922 1.00 78.62 88 SER A O 1
ATOM 766 N N . GLN A 1 89 ? 5.372 6.080 1.694 1.00 79.69 89 GLN A N 1
ATOM 767 C CA . GLN A 1 89 ? 4.503 7.263 1.713 1.00 79.69 89 GLN A CA 1
ATOM 768 C C . GLN A 1 89 ? 3.013 6.911 1.844 1.00 79.69 89 GLN A C 1
ATOM 770 O O . GLN A 1 89 ? 2.209 7.789 2.139 1.00 79.69 89 GLN A O 1
ATOM 775 N N . LEU A 1 90 ? 2.645 5.649 1.602 1.00 76.94 90 LEU A N 1
ATOM 776 C CA . LEU A 1 90 ? 1.275 5.142 1.727 1.00 76.94 90 LEU A CA 1
ATOM 777 C C . LEU A 1 90 ? 1.032 4.416 3.053 1.00 76.94 90 LEU A C 1
ATOM 779 O O . LEU A 1 90 ? -0.115 4.244 3.456 1.00 76.94 90 LEU A O 1
ATOM 783 N N . THR A 1 91 ? 2.092 3.963 3.720 1.00 75.12 91 THR A N 1
ATOM 784 C CA . THR A 1 91 ? 1.982 3.348 5.038 1.00 75.12 91 THR A CA 1
ATOM 785 C C . THR A 1 91 ? 1.808 4.426 6.090 1.00 75.12 91 THR A C 1
ATOM 787 O O . THR A 1 91 ? 2.559 5.399 6.144 1.00 75.12 91 THR A O 1
ATOM 790 N N . MET A 1 92 ? 0.864 4.200 6.988 1.00 75.94 92 MET A N 1
ATOM 791 C CA . MET A 1 92 ? 0.628 5.054 8.134 1.00 75.94 92 MET A CA 1
ATOM 792 C C . MET A 1 92 ? 0.772 4.258 9.432 1.00 75.94 92 MET A C 1
ATOM 794 O O . MET A 1 92 ? 0.441 3.069 9.454 1.00 75.94 92 MET A O 1
ATOM 798 N N . PRO A 1 93 ? 1.315 4.867 10.499 1.00 82.31 93 PRO A N 1
ATOM 799 C CA . PRO A 1 93 ? 1.451 4.185 11.774 1.00 82.31 93 PRO A CA 1
ATOM 800 C C . PRO A 1 93 ? 0.070 3.892 12.361 1.00 82.31 93 PRO A C 1
ATOM 802 O O . PRO A 1 93 ? -0.841 4.714 12.276 1.00 82.31 93 PRO A O 1
ATOM 805 N N . PHE A 1 94 ? -0.066 2.724 12.983 1.00 85.19 94 PHE A N 1
ATOM 806 C CA . PHE A 1 94 ? -1.229 2.432 13.807 1.00 85.19 94 PHE A CA 1
ATOM 807 C C . PHE A 1 94 ? -1.147 3.234 15.101 1.00 85.19 94 PHE A C 1
ATOM 809 O O . PHE A 1 94 ? -0.135 3.166 15.802 1.00 85.19 94 PHE A O 1
ATOM 816 N N . LEU A 1 95 ? -2.214 3.966 15.407 1.00 87.31 95 LEU A N 1
ATOM 817 C CA . LEU A 1 95 ? -2.383 4.682 16.663 1.00 87.31 95 LEU A CA 1
ATOM 818 C C . LEU A 1 95 ? -3.586 4.067 17.387 1.00 87.31 95 LEU A C 1
ATOM 820 O O . LEU A 1 95 ? -4.718 4.319 16.957 1.00 87.31 95 LEU A O 1
ATOM 824 N N . PRO A 1 96 ? -3.365 3.259 18.440 1.00 86.62 96 PRO A N 1
ATOM 825 C CA . PRO A 1 96 ? -4.446 2.557 19.136 1.00 86.62 96 PRO A CA 1
ATOM 826 C C . PRO A 1 96 ? -5.481 3.525 19.727 1.00 86.62 96 PRO A C 1
ATOM 828 O O . PRO A 1 96 ? -6.665 3.223 19.726 1.00 86.62 96 PRO A O 1
ATOM 831 N N . GLU A 1 97 ? -5.049 4.727 20.114 1.00 87.44 97 GLU A N 1
ATOM 832 C CA . GLU A 1 97 ? -5.889 5.820 20.633 1.00 87.44 97 GLU A CA 1
ATOM 833 C C . GLU A 1 97 ? -6.948 6.320 19.641 1.00 87.44 97 GLU A C 1
ATOM 835 O O . GLU A 1 97 ? -7.947 6.909 20.032 1.00 87.44 97 GLU A O 1
ATOM 840 N N . THR A 1 98 ? -6.733 6.112 18.341 1.00 88.12 98 THR A N 1
ATOM 841 C CA . THR A 1 98 ? -7.653 6.583 17.290 1.00 88.12 98 THR A CA 1
ATOM 842 C C . THR A 1 98 ? -8.601 5.490 16.799 1.00 88.12 98 THR A C 1
ATOM 844 O O . THR A 1 98 ? -9.314 5.692 15.811 1.00 88.12 98 THR A O 1
ATOM 847 N N . LEU A 1 99 ? -8.566 4.312 17.428 1.00 89.94 99 LEU A N 1
ATOM 848 C CA . LEU A 1 99 ? -9.415 3.185 17.076 1.00 89.94 99 LEU A CA 1
ATOM 849 C C . LEU A 1 99 ? -10.852 3.451 17.548 1.00 89.94 99 LEU A C 1
ATOM 851 O O . LEU A 1 99 ? -11.093 3.817 18.695 1.00 89.94 99 LEU A O 1
ATOM 855 N N . ARG A 1 100 ? -11.813 3.257 16.649 1.00 88.81 100 ARG A N 1
ATOM 856 C CA . ARG A 1 100 ? -13.248 3.445 16.891 1.00 88.81 100 ARG A CA 1
ATOM 857 C C . ARG A 1 100 ? -14.027 2.238 16.387 1.00 88.81 100 ARG A C 1
ATOM 859 O O . ARG A 1 100 ? -13.570 1.539 15.481 1.00 88.81 100 ARG A O 1
ATOM 866 N N . ILE A 1 101 ? -15.221 2.015 16.922 1.00 89.31 101 ILE A N 1
ATOM 867 C CA . ILE A 1 101 ? -16.122 0.949 16.467 1.00 89.31 101 ILE A CA 1
ATOM 868 C C . ILE A 1 101 ? -17.502 1.517 16.124 1.00 89.31 101 ILE A C 1
ATOM 870 O O . ILE A 1 101 ? -17.996 2.443 16.765 1.00 89.31 101 ILE A O 1
ATOM 874 N N . SER A 1 102 ? -18.122 0.981 15.076 1.00 87.69 102 SER A N 1
ATOM 875 C CA . SER A 1 102 ? -19.533 1.237 14.774 1.00 87.69 102 SER A CA 1
ATOM 876 C C . SER A 1 102 ? -20.396 0.252 15.552 1.00 87.69 102 SER A C 1
ATOM 878 O O . SER A 1 102 ? -20.264 -0.958 15.371 1.00 87.69 102 SER A O 1
ATOM 880 N N . LEU A 1 103 ? -21.284 0.768 16.402 1.00 80.75 103 LEU A N 1
ATOM 881 C CA . LEU A 1 103 ? -22.195 -0.041 17.218 1.00 80.75 103 LEU A CA 1
ATOM 882 C C . LEU A 1 103 ? -23.235 -0.778 16.373 1.00 80.75 103 LEU A C 1
ATOM 884 O O . LEU A 1 103 ? -23.622 -1.897 16.695 1.00 80.75 103 LEU A O 1
ATOM 888 N N . SER A 1 104 ? -23.641 -0.183 15.253 1.00 82.62 104 SER A N 1
ATOM 889 C CA . SER A 1 104 ? -24.616 -0.774 14.340 1.00 82.62 104 SER A CA 1
ATOM 890 C C . SER A 1 104 ? -24.039 -1.940 13.530 1.00 82.62 104 SER A C 1
ATOM 892 O O . SER A 1 104 ? -24.761 -2.875 13.184 1.00 82.62 104 SER A O 1
ATOM 894 N N . THR A 1 105 ? -22.738 -1.910 13.220 1.00 86.56 105 THR A N 1
ATOM 895 C CA . THR A 1 105 ? -22.118 -2.875 12.292 1.00 86.56 105 THR A CA 1
ATOM 896 C C . THR A 1 105 ? -21.008 -3.734 12.893 1.00 86.56 105 THR A C 1
ATOM 898 O O . THR A 1 105 ? -20.554 -4.673 12.236 1.00 86.56 105 THR A O 1
ATOM 901 N N . GLY A 1 106 ? -20.514 -3.402 14.087 1.00 83.38 106 GLY A N 1
ATOM 902 C CA . GLY A 1 106 ? -19.327 -4.011 14.695 1.00 83.38 106 GLY A CA 1
ATOM 903 C C . GLY A 1 106 ? -18.027 -3.750 13.923 1.00 83.38 106 GLY A C 1
ATOM 904 O O . GLY A 1 106 ? -17.014 -4.406 14.165 1.00 83.38 106 GLY A O 1
ATOM 905 N N . ARG A 1 107 ? -18.030 -2.835 12.944 1.00 90.38 107 ARG A N 1
ATOM 906 C CA . ARG A 1 107 ? -16.854 -2.542 12.115 1.00 90.38 107 ARG A CA 1
ATOM 907 C C . ARG A 1 107 ? -15.875 -1.653 12.866 1.00 90.38 107 ARG A C 1
ATOM 909 O O . ARG A 1 107 ? -16.276 -0.653 13.457 1.00 90.38 107 ARG A O 1
ATOM 916 N N . LEU A 1 108 ? -14.592 -1.996 12.768 1.00 91.12 108 LEU A N 1
ATOM 917 C CA . LEU A 1 108 ? -13.503 -1.204 13.326 1.00 91.12 108 LEU A CA 1
ATOM 918 C C . LEU A 1 108 ? -13.010 -0.159 12.330 1.00 91.12 108 LEU A C 1
ATOM 920 O O . LEU A 1 108 ? -12.797 -0.438 11.147 1.00 91.12 108 LEU A O 1
ATOM 924 N N . TYR A 1 109 ? -12.776 1.033 12.849 1.00 91.56 109 TYR A N 1
ATOM 925 C CA . TYR A 1 109 ? -12.309 2.202 12.133 1.00 91.56 109 TYR A CA 1
ATOM 926 C C . TYR A 1 109 ? -11.089 2.783 12.832 1.00 91.56 109 TYR A C 1
ATOM 928 O O . TYR A 1 109 ? -10.922 2.633 14.038 1.00 91.56 109 TYR A O 1
ATOM 936 N N . HIS A 1 110 ? -10.235 3.457 12.076 1.00 90.50 110 HIS A N 1
ATOM 937 C CA . HIS A 1 110 ? -9.033 4.077 12.608 1.00 90.50 110 HIS A CA 1
ATOM 938 C C . HIS A 1 110 ? -8.857 5.487 12.034 1.00 90.50 110 HIS A C 1
ATOM 940 O O . HIS A 1 110 ? -9.145 5.727 10.857 1.00 90.50 110 HIS A O 1
ATOM 946 N N . GLY A 1 111 ? -8.397 6.416 12.872 1.00 87.88 111 GLY A N 1
ATOM 947 C CA . GLY A 1 111 ? -8.151 7.801 12.477 1.00 87.88 111 GLY A CA 1
ATOM 948 C C . GLY A 1 111 ? -6.968 7.940 11.518 1.00 87.88 111 GLY A C 1
ATOM 949 O O . GLY A 1 111 ? -5.889 7.389 11.741 1.00 87.88 111 GLY A O 1
ATOM 950 N N . VAL A 1 112 ? -7.164 8.711 10.451 1.00 82.56 112 VAL A N 1
ATOM 951 C CA . VAL A 1 112 ? -6.196 8.945 9.380 1.00 82.56 112 VAL A CA 1
ATOM 952 C C . VAL A 1 112 ? -5.988 10.429 9.146 1.00 82.56 112 VAL A C 1
ATOM 954 O O . VAL A 1 112 ? -6.876 11.137 8.680 1.00 82.56 112 VAL A O 1
ATOM 957 N N . GLN A 1 113 ? -4.746 10.866 9.347 1.00 75.38 113 GLN A N 1
ATOM 958 C CA . GLN A 1 113 ? -4.302 12.192 8.941 1.00 75.38 113 GLN A CA 1
ATOM 959 C C . GLN A 1 113 ? -3.801 12.137 7.496 1.00 75.38 113 GLN A C 1
ATOM 961 O O . GLN A 1 113 ? -2.672 11.722 7.225 1.00 75.38 113 GLN A O 1
ATOM 966 N N . THR A 1 114 ? -4.654 12.518 6.544 1.00 69.75 114 THR A N 1
ATOM 967 C CA . THR A 1 114 ? -4.244 12.670 5.139 1.00 69.75 114 THR A CA 1
ATOM 968 C C . THR A 1 114 ? -3.806 14.106 4.860 1.00 69.75 114 THR A C 1
ATOM 970 O O . THR A 1 114 ? -4.278 15.046 5.488 1.00 69.75 114 THR A O 1
ATOM 973 N N . LYS A 1 115 ? -2.909 14.311 3.886 1.00 64.06 115 LYS A N 1
ATOM 974 C CA . LYS A 1 115 ? -2.474 15.665 3.483 1.00 64.06 115 LYS A CA 1
ATOM 975 C C . LYS A 1 115 ? -3.594 16.498 2.842 1.00 64.06 115 LYS A C 1
ATOM 977 O O . LYS A 1 115 ? -3.480 17.715 2.779 1.00 64.06 115 LYS A O 1
ATOM 982 N N . HIS A 1 116 ? -4.652 15.846 2.363 1.00 55.97 116 HIS A N 1
ATOM 983 C CA . HIS A 1 116 ? -5.807 16.477 1.733 1.00 55.97 116 HIS A CA 1
ATOM 984 C C . HIS A 1 116 ? -7.016 16.370 2.667 1.00 55.97 116 HIS A C 1
ATOM 986 O O . HIS A 1 116 ? -7.974 15.662 2.372 1.00 55.97 116 HIS A O 1
ATOM 992 N N . VAL A 1 117 ? -6.965 17.057 3.809 1.00 57.75 117 VAL A N 1
ATOM 993 C CA . VAL A 1 117 ? -8.167 17.253 4.628 1.00 57.75 117 VAL A CA 1
ATOM 994 C C . VAL A 1 117 ? -9.048 18.267 3.902 1.00 57.75 117 VAL A C 1
ATOM 996 O O . VAL A 1 117 ? -8.693 19.439 3.777 1.00 57.75 117 VAL A O 1
ATOM 999 N N . THR A 1 118 ? -10.179 17.811 3.364 1.00 54.06 118 THR A N 1
ATOM 1000 C CA . THR A 1 118 ? -11.211 18.702 2.829 1.00 54.06 118 THR A CA 1
ATOM 1001 C C . THR A 1 118 ? -11.739 19.571 3.968 1.00 54.06 118 THR A C 1
ATOM 1003 O O . THR A 1 118 ? -12.164 19.061 5.003 1.00 54.06 118 THR A O 1
ATOM 1006 N N . SER A 1 119 ? -11.714 20.890 3.778 1.00 45.53 119 SER A N 1
ATOM 1007 C CA . SER A 1 119 ? -12.262 21.871 4.716 1.00 45.53 119 SER A CA 1
ATOM 1008 C C . SER A 1 119 ? -13.746 21.580 4.973 1.00 45.53 119 SER A C 1
ATOM 1010 O O . SER A 1 119 ? -14.587 21.894 4.133 1.00 45.53 119 SER A O 1
ATOM 1012 N N . GLY A 1 120 ? -14.057 20.936 6.101 1.00 56.44 120 GLY A N 1
ATOM 1013 C CA . GLY A 1 120 ? -15.427 20.589 6.494 1.00 56.44 120 GLY A CA 1
ATOM 1014 C C . GLY A 1 120 ? -15.601 19.209 7.137 1.00 56.44 120 GLY A C 1
ATOM 1015 O O . GLY A 1 120 ? -16.615 18.995 7.795 1.00 56.44 120 GLY A O 1
ATOM 1016 N N . SER A 1 121 ? -14.635 18.290 7.016 1.00 55.94 121 SER A N 1
ATOM 1017 C CA . SER A 1 121 ? -14.628 17.028 7.777 1.00 55.94 121 SER A CA 1
ATOM 1018 C C . SER A 1 121 ? -13.513 17.053 8.831 1.00 55.94 121 SER A C 1
ATOM 1020 O O . SER A 1 121 ? -12.356 17.211 8.438 1.00 55.94 121 SER A O 1
ATOM 1022 N N . PRO A 1 122 ? -13.820 16.909 10.134 1.00 57.78 122 PRO A N 1
ATOM 1023 C CA . PRO A 1 122 ? -12.838 17.123 11.197 1.00 57.78 122 PRO A CA 1
ATOM 1024 C C . PRO A 1 122 ? -11.743 16.049 11.263 1.00 57.78 122 PRO A C 1
ATOM 1026 O O . PRO A 1 122 ? -10.624 16.395 11.608 1.00 57.78 122 PRO A O 1
ATOM 1029 N N . ASP A 1 123 ? -12.017 14.804 10.857 1.00 69.25 123 ASP A N 1
ATOM 1030 C CA . ASP A 1 123 ? -11.033 13.715 10.861 1.00 69.25 123 ASP A CA 1
ATOM 1031 C C . ASP A 1 123 ? -11.224 12.805 9.642 1.00 69.25 123 ASP A C 1
ATOM 1033 O O . ASP A 1 123 ? -12.343 12.389 9.329 1.00 69.25 123 ASP A O 1
ATOM 1037 N N . GLY A 1 124 ? -10.132 12.448 8.963 1.00 77.69 124 GLY A N 1
ATOM 1038 C CA . GLY A 1 124 ? -10.150 11.323 8.033 1.00 77.69 124 GLY A CA 1
ATOM 1039 C C . GLY A 1 124 ? -10.291 10.027 8.828 1.00 77.69 124 GLY A C 1
ATOM 1040 O O . GLY A 1 124 ? -9.583 9.827 9.809 1.00 77.69 124 GLY A O 1
ATOM 1041 N N . ILE A 1 125 ? -11.196 9.136 8.433 1.00 85.62 125 ILE A N 1
ATOM 1042 C CA . ILE A 1 125 ? -11.368 7.834 9.086 1.00 85.62 125 ILE A CA 1
ATOM 1043 C C . ILE A 1 125 ? -11.248 6.742 8.026 1.00 85.62 125 ILE A C 1
ATOM 1045 O O . ILE A 1 125 ? -11.816 6.860 6.940 1.00 85.62 125 ILE A O 1
ATOM 1049 N N . ALA A 1 126 ? -10.512 5.675 8.331 1.00 87.94 126 ALA A N 1
ATOM 1050 C CA . ALA A 1 126 ? -10.355 4.518 7.460 1.00 87.94 126 ALA A CA 1
ATOM 1051 C C . ALA A 1 126 ? -10.921 3.256 8.106 1.00 87.94 126 ALA A C 1
ATOM 1053 O O . ALA A 1 126 ? -10.770 3.016 9.303 1.00 87.94 126 ALA A O 1
ATOM 1054 N N . LEU A 1 127 ? -11.557 2.426 7.282 1.00 90.88 127 LEU A N 1
ATOM 1055 C CA . LEU A 1 127 ? -12.055 1.120 7.690 1.00 90.88 127 LEU A CA 1
ATOM 1056 C C . LEU A 1 127 ? -10.883 0.151 7.891 1.00 90.88 127 LEU A C 1
ATOM 1058 O O . LEU A 1 127 ? -10.040 -0.019 7.006 1.00 90.88 127 LEU A O 1
ATOM 1062 N N . VAL A 1 128 ? -10.861 -0.534 9.031 1.00 91.62 128 VAL A N 1
ATOM 1063 C CA . VAL A 1 128 ? -9.887 -1.589 9.305 1.00 91.62 128 VAL A CA 1
ATOM 1064 C C . VAL A 1 128 ? -10.257 -2.833 8.498 1.00 91.62 128 VAL A C 1
ATOM 1066 O O . VAL A 1 128 ? -11.400 -3.290 8.492 1.00 91.62 128 VAL A O 1
ATOM 1069 N N . ARG A 1 129 ? -9.272 -3.412 7.804 1.00 91.62 129 ARG A N 1
ATOM 1070 C CA . ARG A 1 129 ? -9.459 -4.641 7.020 1.00 91.62 129 ARG A CA 1
ATOM 1071 C C . ARG A 1 129 ? -9.993 -5.769 7.909 1.00 91.62 129 ARG A C 1
ATOM 1073 O O . ARG A 1 129 ? -9.427 -6.029 8.966 1.00 91.62 129 ARG A O 1
ATOM 1080 N N . SER A 1 130 ? -10.991 -6.514 7.429 1.00 92.75 130 SER A N 1
ATOM 1081 C CA . SER A 1 130 ? -11.705 -7.540 8.210 1.00 92.75 130 SER A CA 1
ATOM 1082 C C . SER A 1 130 ? -10.797 -8.556 8.910 1.00 92.75 130 SER A C 1
ATOM 1084 O O . SER A 1 130 ? -11.025 -8.871 10.069 1.00 92.75 130 SER A O 1
ATOM 1086 N N . GLN A 1 131 ? -9.741 -9.037 8.245 1.00 90.69 131 GLN A N 1
ATOM 1087 C CA . GLN A 1 131 ? -8.799 -9.979 8.860 1.00 90.69 131 GLN A CA 1
ATOM 1088 C C . GLN A 1 131 ? -8.087 -9.377 10.082 1.00 90.69 131 GLN A C 1
ATOM 1090 O O . GLN A 1 131 ? -7.996 -10.026 11.117 1.00 90.69 131 GLN A O 1
ATOM 1095 N N . LEU A 1 132 ? -7.624 -8.129 9.969 1.00 88.94 132 LEU A N 1
ATOM 1096 C CA . LEU A 1 132 ? -6.977 -7.424 11.074 1.00 88.94 132 LEU A CA 1
ATOM 1097 C C . LEU A 1 132 ? -7.991 -7.103 12.176 1.00 88.94 132 LEU A C 1
ATOM 1099 O O . LEU A 1 132 ? -7.677 -7.242 13.350 1.00 88.94 132 LEU A O 1
ATOM 1103 N N . ALA A 1 133 ? -9.220 -6.739 11.807 1.00 90.19 133 ALA A N 1
ATOM 1104 C CA . ALA A 1 133 ? -10.275 -6.462 12.773 1.00 90.19 133 ALA A CA 1
ATOM 1105 C C . ALA A 1 133 ? -10.587 -7.678 13.666 1.00 90.19 133 ALA A C 1
ATOM 1107 O O . ALA A 1 133 ? -10.730 -7.524 14.873 1.00 90.19 133 ALA A O 1
ATOM 1108 N N . VAL A 1 134 ? -10.615 -8.889 13.097 1.00 89.88 134 VAL A N 1
ATOM 1109 C CA . VAL A 1 134 ? -10.810 -10.136 13.860 1.00 89.88 134 VAL A CA 1
ATOM 1110 C C . VAL A 1 134 ? -9.648 -10.412 14.817 1.00 89.88 134 VAL A C 1
ATOM 1112 O O . VAL A 1 134 ? -9.855 -10.947 15.903 1.00 89.88 134 VAL A O 1
ATOM 1115 N N . GLU A 1 135 ? -8.418 -10.076 14.432 1.00 89.81 135 GLU A N 1
ATOM 1116 C CA . GLU A 1 135 ? -7.256 -10.228 15.311 1.00 89.81 135 GLU A CA 1
ATOM 1117 C C . GLU A 1 135 ? -7.272 -9.214 16.455 1.00 89.81 135 GLU A C 1
ATOM 1119 O O . GLU A 1 135 ? -7.059 -9.603 17.602 1.00 89.81 135 GLU A O 1
ATOM 1124 N N . LEU A 1 136 ? -7.575 -7.948 16.154 1.00 89.19 136 LEU A N 1
ATOM 1125 C CA . LEU A 1 136 ? -7.699 -6.884 17.151 1.00 89.19 136 LEU A CA 1
ATOM 1126 C C . LEU A 1 136 ? -8.846 -7.161 18.126 1.00 89.19 136 LEU A C 1
ATOM 1128 O O . LEU A 1 136 ? -8.667 -6.990 19.325 1.00 89.19 136 LEU A O 1
ATOM 1132 N N . GLY A 1 137 ? -9.980 -7.667 17.635 1.00 86.12 137 GLY A N 1
ATOM 1133 C CA . GLY A 1 137 ? -11.160 -7.971 18.447 1.00 86.12 137 GLY A CA 1
ATOM 1134 C C . GLY A 1 137 ? -10.922 -8.972 19.579 1.00 86.12 137 GLY A C 1
ATOM 1135 O O . GLY A 1 137 ? -11.651 -8.954 20.558 1.00 86.12 137 GLY A O 1
ATOM 1136 N N . LYS A 1 138 ? -9.875 -9.804 19.509 1.00 87.88 138 LYS A N 1
ATOM 1137 C CA . LYS A 1 138 ? -9.495 -10.718 20.608 1.00 87.88 138 LYS A CA 1
ATOM 1138 C C . LYS A 1 138 ? -8.946 -9.998 21.842 1.00 87.88 138 LYS A C 1
ATOM 1140 O O . LYS A 1 138 ? -8.773 -10.632 22.876 1.00 87.88 138 LYS A O 1
ATOM 1145 N N . HIS A 1 139 ? -8.595 -8.727 21.687 1.00 87.38 139 HIS A N 1
ATOM 1146 C CA . HIS A 1 139 ? -8.023 -7.863 22.714 1.00 87.38 139 HIS A CA 1
ATOM 1147 C C . HIS A 1 139 ? -8.926 -6.662 23.016 1.00 87.38 139 HIS A C 1
ATOM 1149 O O . HIS A 1 139 ? -8.463 -5.691 23.610 1.00 87.38 139 HIS A O 1
ATOM 1155 N N . ILE A 1 140 ? -10.173 -6.702 22.538 1.00 86.75 140 ILE A N 1
ATOM 1156 C CA . ILE A 1 140 ? -11.182 -5.683 22.801 1.00 86.75 140 ILE A CA 1
ATOM 1157 C C . ILE A 1 140 ? -12.168 -6.273 23.800 1.00 86.75 140 ILE A C 1
ATOM 1159 O O . ILE A 1 140 ? -12.879 -7.223 23.471 1.00 86.75 140 ILE A O 1
ATOM 1163 N N . ASP A 1 141 ? -12.223 -5.669 24.979 1.00 83.06 141 ASP A N 1
ATOM 1164 C CA . ASP A 1 141 ? -13.232 -5.957 25.987 1.00 83.06 141 ASP A CA 1
ATOM 1165 C C . ASP A 1 141 ? -14.313 -4.877 25.893 1.00 83.06 141 ASP A C 1
ATOM 1167 O O . ASP A 1 141 ? -14.078 -3.701 26.181 1.00 83.06 141 ASP A O 1
ATOM 1171 N N . VAL A 1 142 ? -15.496 -5.272 25.420 1.00 79.50 142 VAL A N 1
ATOM 1172 C CA . VAL A 1 142 ? -16.672 -4.396 25.339 1.00 79.50 142 VAL A CA 1
ATOM 1173 C C . VAL A 1 142 ? -17.361 -4.406 26.699 1.00 79.50 142 VAL A C 1
ATOM 1175 O O . VAL A 1 142 ? -17.654 -5.479 27.225 1.00 79.50 142 VAL A O 1
ATOM 1178 N N . HIS A 1 143 ? -17.597 -3.226 27.267 1.00 75.06 143 HIS A N 1
ATOM 1179 C CA . HIS A 1 143 ? -18.316 -3.092 28.530 1.00 75.06 143 HIS A CA 1
ATOM 1180 C C . HIS A 1 143 ? -19.828 -3.150 28.291 1.00 75.06 143 HIS A C 1
ATOM 1182 O O . HIS A 1 143 ? -20.313 -2.728 27.239 1.00 75.06 143 HIS A O 1
ATOM 1188 N N . ASP A 1 144 ? -20.569 -3.654 29.278 1.00 66.44 144 ASP A N 1
ATOM 1189 C CA . ASP A 1 144 ? -22.027 -3.565 29.271 1.00 66.44 144 ASP A CA 1
ATOM 1190 C C . ASP A 1 144 ? -22.444 -2.089 29.319 1.00 66.44 144 ASP A C 1
ATOM 1192 O O . ASP A 1 144 ? -21.931 -1.304 30.124 1.00 66.44 144 ASP A O 1
ATOM 1196 N N . PHE A 1 145 ? -23.359 -1.703 28.429 1.00 62.34 145 PHE A N 1
ATOM 1197 C CA . PHE A 1 145 ? -23.905 -0.351 28.414 1.00 62.34 145 PHE A CA 1
ATOM 1198 C C . PHE A 1 145 ? -24.758 -0.156 29.674 1.00 62.34 145 PHE A C 1
ATOM 1200 O O . PHE A 1 145 ? -25.607 -1.006 29.949 1.00 62.34 145 PHE A O 1
ATOM 1207 N N . PRO A 1 146 ? -24.566 0.923 30.450 1.00 58.44 146 PRO A N 1
ATOM 1208 C CA . PRO A 1 146 ? -25.489 1.232 31.531 1.00 58.44 146 PRO A CA 1
ATOM 1209 C C . PRO A 1 146 ? -26.884 1.470 30.938 1.00 58.44 146 PRO A C 1
ATOM 1211 O O . PRO A 1 146 ? -27.021 2.206 29.963 1.00 58.44 146 PRO A O 1
ATOM 1214 N N . ASP A 1 147 ? -27.912 0.857 31.532 1.00 57.84 147 ASP A N 1
ATOM 1215 C CA . ASP A 1 147 ? -29.315 1.009 31.106 1.00 57.84 147 ASP A CA 1
ATOM 1216 C C . ASP A 1 147 ? -29.823 2.469 31.224 1.00 57.84 147 ASP A C 1
ATOM 1218 O O . ASP A 1 147 ? -30.845 2.822 30.637 1.00 57.84 147 ASP A O 1
ATOM 1222 N N . ASP A 1 148 ? -29.068 3.330 31.920 1.00 58.75 148 ASP A N 1
ATOM 1223 C CA . ASP A 1 148 ? -29.361 4.740 32.176 1.00 58.75 148 ASP A CA 1
ATOM 1224 C C . ASP A 1 148 ? -28.313 5.649 31.500 1.00 58.75 148 ASP A C 1
ATOM 1226 O O . ASP A 1 148 ? -27.354 6.097 32.133 1.00 58.75 148 ASP A O 1
ATOM 1230 N N . VAL A 1 149 ? -28.456 5.921 30.198 1.00 56.56 149 VAL A N 1
ATOM 1231 C CA . VAL A 1 149 ? -27.637 6.940 29.512 1.00 56.56 149 VAL A CA 1
ATOM 1232 C C . VAL A 1 149 ? -28.466 8.210 29.334 1.00 56.56 149 VAL A C 1
ATOM 1234 O O . VAL A 1 149 ? -29.362 8.270 28.489 1.00 56.56 149 VAL A O 1
ATOM 1237 N N . ASP A 1 150 ? -28.170 9.231 30.140 1.00 52.41 150 ASP A N 1
ATOM 1238 C CA . ASP A 1 150 ? -28.702 10.583 29.967 1.00 52.41 150 ASP A CA 1
ATOM 1239 C C . ASP A 1 150 ? -28.338 11.101 28.565 1.00 52.41 150 ASP A C 1
ATOM 1241 O O . ASP A 1 150 ? -27.170 11.150 28.172 1.00 52.41 150 ASP A O 1
ATOM 1245 N N . ALA A 1 151 ? -29.358 11.486 27.797 1.00 52.72 151 ALA A N 1
ATOM 1246 C CA . ALA A 1 151 ? -29.312 11.791 26.364 1.00 52.72 151 ALA A CA 1
ATOM 1247 C C . ALA A 1 151 ? -28.511 13.057 25.960 1.00 52.72 151 ALA A C 1
ATOM 1249 O O . ALA A 1 151 ? -28.742 13.611 24.884 1.00 52.72 151 ALA A O 1
ATOM 1250 N N . GLU A 1 152 ? -27.584 13.537 26.795 1.00 53.03 152 GLU A N 1
ATOM 1251 C CA . GLU A 1 152 ? -26.835 14.785 26.574 1.00 53.03 152 GLU A CA 1
ATOM 1252 C C . GLU A 1 152 ? -25.360 14.598 26.176 1.00 53.03 152 GLU A C 1
ATOM 1254 O O . GLU A 1 152 ? -24.714 15.562 25.762 1.00 53.03 152 GLU A O 1
ATOM 1259 N N . GLN A 1 153 ? -24.806 13.382 26.227 1.00 52.62 153 GLN A N 1
ATOM 1260 C CA . GLN A 1 153 ? -23.448 13.119 25.734 1.00 52.62 153 GLN A CA 1
ATOM 1261 C C . GLN A 1 153 ? -23.477 12.802 24.236 1.00 52.62 153 GLN A C 1
ATOM 1263 O O . GLN A 1 153 ? -24.178 11.897 23.785 1.00 52.62 153 GLN A O 1
ATOM 1268 N N . GLY A 1 154 ? -22.726 13.572 23.442 1.00 59.19 154 GLY A N 1
ATOM 1269 C CA . GLY A 1 154 ? -22.590 13.328 22.009 1.00 59.19 154 GLY A CA 1
ATOM 1270 C C . GLY A 1 154 ? -22.127 11.893 21.756 1.00 59.19 154 GLY A C 1
ATOM 1271 O O . GLY A 1 154 ? -21.146 11.451 22.344 1.00 59.19 154 GLY A O 1
ATOM 1272 N N . VAL A 1 155 ? -22.826 11.17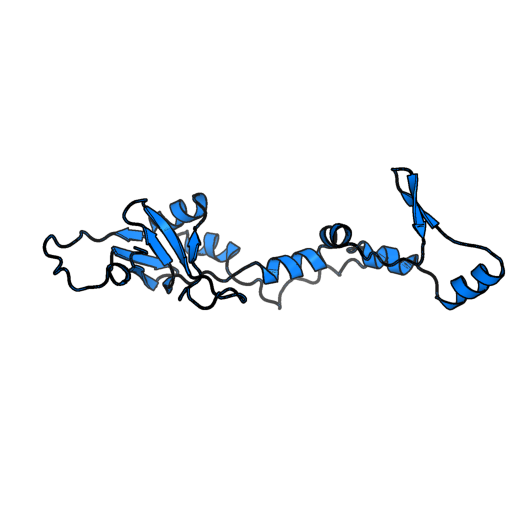7 20.874 1.00 63.12 155 VAL A N 1
ATOM 1273 C CA . VAL A 1 155 ? -22.672 9.725 20.641 1.00 63.12 155 VAL A CA 1
ATOM 1274 C C . VAL A 1 155 ? -21.206 9.305 20.385 1.00 63.12 155 VAL A C 1
ATOM 1276 O O . VAL A 1 155 ? -20.770 8.255 20.845 1.00 63.12 155 VAL A O 1
ATOM 1279 N N . ARG A 1 156 ? -20.389 10.198 19.807 1.00 61.41 156 ARG A N 1
ATOM 1280 C CA . ARG A 1 156 ? -18.945 10.017 19.557 1.00 61.41 156 ARG A CA 1
ATOM 1281 C C . ARG A 1 156 ? -18.045 9.919 20.791 1.00 61.41 156 ARG A C 1
ATOM 1283 O O . ARG A 1 156 ? -16.947 9.381 20.672 1.00 61.41 156 ARG A O 1
ATOM 1290 N N . ASP A 1 157 ? -18.471 10.439 21.939 1.00 64.81 157 ASP A N 1
ATOM 1291 C CA . ASP A 1 157 ? -17.706 10.359 23.190 1.00 64.81 157 ASP A CA 1
ATOM 1292 C C . ASP A 1 157 ? -18.080 9.115 24.009 1.00 64.81 157 ASP A C 1
ATOM 1294 O O . ASP A 1 157 ? -17.439 8.827 25.022 1.00 64.81 157 ASP A O 1
ATOM 1298 N N . LEU A 1 158 ? -19.067 8.333 23.548 1.00 74.88 158 LEU A N 1
ATOM 1299 C CA . LEU A 1 158 ? -19.496 7.113 24.218 1.00 74.88 158 LEU A CA 1
ATOM 1300 C C . LEU A 1 158 ? -18.346 6.104 24.267 1.00 74.88 158 LEU A C 1
ATOM 1302 O O . LEU A 1 158 ? -17.843 5.640 23.238 1.00 74.88 158 LEU A O 1
ATOM 1306 N N . VAL A 1 159 ? -17.947 5.770 25.491 1.00 78.06 159 VAL A N 1
ATOM 1307 C CA . VAL A 1 159 ? -16.937 4.758 25.787 1.00 78.06 159 VAL A CA 1
ATOM 1308 C C . VAL A 1 159 ? -17.576 3.382 25.666 1.00 78.06 159 VAL A C 1
ATOM 1310 O O . VAL A 1 159 ? -18.504 3.057 26.398 1.00 78.06 159 VAL A O 1
ATOM 1313 N N . ILE A 1 160 ? -17.080 2.579 24.729 1.00 79.69 160 ILE A N 1
ATOM 1314 C CA . ILE A 1 160 ? -17.632 1.252 24.420 1.00 79.69 160 ILE A CA 1
ATOM 1315 C C . ILE A 1 160 ? -16.835 0.154 25.118 1.00 79.69 160 ILE A C 1
ATOM 1317 O O . ILE A 1 160 ? -17.379 -0.872 25.519 1.00 79.69 160 ILE A O 1
ATOM 1321 N N . GLY A 1 161 ? -15.522 0.331 25.223 1.00 82.19 161 GLY A N 1
ATOM 1322 C CA . GLY A 1 161 ? -14.646 -0.756 25.619 1.00 82.19 161 GLY A CA 1
ATOM 1323 C C . GLY A 1 161 ? -13.209 -0.331 25.831 1.00 82.19 161 GLY A C 1
ATOM 1324 O O . GLY A 1 161 ? -12.817 0.784 25.482 1.00 82.19 161 GLY A O 1
ATOM 1325 N N . ASP A 1 162 ? -12.432 -1.274 26.345 1.00 85.31 162 ASP A N 1
ATOM 1326 C CA . ASP A 1 162 ? -10.988 -1.156 26.464 1.00 85.31 162 ASP A CA 1
ATOM 1327 C C . ASP A 1 162 ? -10.310 -2.042 25.418 1.00 85.31 162 ASP A C 1
ATOM 1329 O O . ASP A 1 162 ? -10.695 -3.185 25.172 1.00 85.31 162 ASP A O 1
ATOM 1333 N N . PHE A 1 163 ? -9.260 -1.513 24.807 1.00 88.81 163 PHE A N 1
ATOM 1334 C CA . PHE A 1 163 ? -8.385 -2.210 23.884 1.00 88.81 163 PHE A CA 1
ATOM 1335 C C . PHE A 1 163 ? -7.009 -2.382 24.511 1.00 88.81 163 PHE A C 1
ATOM 1337 O O . PHE A 1 163 ? -6.322 -1.401 24.806 1.00 88.81 163 PHE A O 1
ATOM 1344 N N . GLU A 1 164 ? -6.580 -3.627 24.695 1.00 87.00 164 GLU A N 1
ATOM 1345 C CA . GLU A 1 164 ? -5.232 -3.918 25.172 1.00 87.00 164 GLU A CA 1
ATOM 1346 C C . GLU A 1 164 ? -4.240 -3.976 24.001 1.00 87.00 164 GLU A C 1
ATOM 1348 O O . GLU A 1 164 ? -4.340 -4.812 23.099 1.00 87.00 164 GLU A O 1
ATOM 1353 N N . TRP A 1 165 ? -3.222 -3.116 24.038 1.00 85.38 165 TRP A N 1
ATOM 1354 C CA . TRP A 1 165 ? -2.142 -3.092 23.058 1.00 85.38 165 TRP A CA 1
ATOM 1355 C C . TRP A 1 165 ? -0.797 -2.776 23.713 1.00 85.38 165 TRP A C 1
ATOM 1357 O O . TRP A 1 165 ? -0.656 -1.802 24.440 1.00 85.38 165 TRP A O 1
ATOM 1367 N N . ASP A 1 166 ? 0.211 -3.610 23.444 1.00 81.31 166 ASP A N 1
ATOM 1368 C CA . ASP A 1 166 ? 1.566 -3.509 24.022 1.00 81.31 166 ASP A CA 1
ATOM 1369 C C . ASP A 1 166 ? 1.590 -3.338 25.558 1.00 81.31 166 ASP A C 1
ATOM 1371 O O . ASP A 1 166 ? 2.373 -2.562 26.100 1.00 81.31 166 ASP A O 1
ATOM 1375 N N . SER A 1 167 ? 0.723 -4.082 26.259 1.00 83.50 167 SER A N 1
ATOM 1376 C CA . SER A 1 167 ? 0.539 -4.022 27.721 1.00 83.50 167 SER A CA 1
ATOM 1377 C C . SER A 1 167 ? -0.013 -2.687 28.249 1.00 83.50 167 SER A C 1
ATOM 1379 O O . SER A 1 167 ? 0.036 -2.437 29.454 1.00 83.50 167 SER A O 1
ATOM 1381 N N . GLN A 1 168 ? -0.549 -1.839 27.371 1.00 86.00 168 GLN A N 1
ATOM 1382 C CA . GLN A 1 168 ? -1.269 -0.615 27.706 1.00 86.00 168 GLN A CA 1
ATOM 1383 C C . GLN A 1 168 ? -2.742 -0.750 27.294 1.00 86.00 168 GLN A C 1
ATOM 1385 O O . GLN A 1 168 ? -3.064 -1.435 26.324 1.00 86.00 168 GLN A O 1
ATOM 1390 N N . ARG A 1 169 ? -3.645 -0.118 28.051 1.00 86.75 169 ARG A N 1
ATOM 1391 C CA . ARG A 1 169 ? -5.081 -0.085 27.746 1.00 86.75 169 ARG A CA 1
ATOM 1392 C C . ARG A 1 169 ? -5.456 1.238 27.099 1.00 86.75 169 ARG A C 1
ATOM 1394 O O . ARG A 1 169 ? -5.014 2.293 27.555 1.00 86.75 169 ARG A O 1
ATOM 1401 N N . TYR A 1 170 ? -6.268 1.156 26.057 1.00 87.38 170 TYR A N 1
ATOM 1402 C CA . TYR A 1 170 ? -6.761 2.288 25.286 1.00 87.38 170 TYR A CA 1
ATOM 1403 C C . TYR A 1 170 ? -8.279 2.245 25.242 1.00 87.38 170 TYR A C 1
ATOM 1405 O O . TYR A 1 170 ? -8.856 1.191 25.003 1.00 87.38 170 TYR A O 1
ATOM 1413 N N . VAL A 1 171 ? -8.917 3.388 25.449 1.00 87.06 171 VAL A N 1
ATOM 1414 C CA . VAL A 1 171 ? -10.375 3.481 25.414 1.00 87.06 171 VAL A CA 1
ATOM 1415 C C . VAL A 1 171 ? -10.844 3.500 23.960 1.00 87.06 171 VAL A C 1
ATOM 1417 O O . VAL A 1 171 ? -10.298 4.239 23.140 1.00 87.06 171 VAL A O 1
ATOM 1420 N N . ILE A 1 172 ? -11.845 2.683 23.634 1.00 87.19 172 ILE A N 1
ATOM 1421 C CA . ILE A 1 172 ? -12.495 2.679 22.323 1.00 87.19 172 ILE A CA 1
ATOM 1422 C C . ILE A 1 172 ? -13.788 3.477 22.404 1.00 87.19 172 ILE A C 1
ATOM 1424 O O . ILE A 1 172 ? -14.666 3.196 23.223 1.00 87.19 172 ILE A O 1
ATOM 1428 N N . HIS A 1 173 ? -13.921 4.417 21.474 1.00 85.69 173 HIS A N 1
ATOM 1429 C CA . HIS A 1 173 ? -15.108 5.247 21.322 1.00 85.69 173 HIS A CA 1
ATOM 1430 C C . HIS A 1 173 ? -15.985 4.802 20.147 1.00 85.69 173 HIS A C 1
ATOM 1432 O O . HIS A 1 173 ? -15.513 4.169 19.188 1.00 85.69 173 HIS A O 1
ATOM 1438 N N . ALA A 1 174 ? -17.262 5.180 20.199 1.00 84.00 174 ALA A N 1
ATOM 1439 C CA . ALA A 1 174 ? -18.171 5.054 19.067 1.00 84.00 174 ALA A CA 1
ATOM 1440 C C . ALA A 1 174 ? -17.765 5.991 17.917 1.00 84.00 174 ALA A C 1
ATOM 1442 O O . ALA A 1 174 ? -17.187 7.060 18.118 1.00 84.00 174 ALA A O 1
ATOM 1443 N N . ILE A 1 175 ? -18.051 5.584 16.679 1.00 81.06 175 ILE A N 1
ATOM 1444 C CA . ILE A 1 175 ? -17.892 6.461 15.504 1.00 81.06 175 ILE A CA 1
ATOM 1445 C C . ILE A 1 175 ? -19.138 7.311 15.215 1.00 81.06 175 ILE A C 1
ATOM 1447 O O . ILE A 1 175 ? -19.017 8.416 14.673 1.00 81.06 175 ILE A O 1
ATOM 1451 N N . GLU A 1 176 ? -20.306 6.753 15.527 1.00 74.38 176 GLU A N 1
ATOM 1452 C CA . GLU A 1 176 ? -21.629 7.360 15.347 1.00 74.38 176 GLU A CA 1
ATOM 1453 C C . GLU A 1 176 ? -21.969 8.213 16.556 1.00 74.38 176 GLU A C 1
ATOM 1455 O O . GLU A 1 176 ? -21.552 7.816 17.662 1.00 74.38 176 GLU A O 1
#

Secondary structure (DSSP, 8-state):
--HHHHTHHHHS---TT--------TTS-HHHHHHHHPPPHHHHHHHHHTT---EEE-TT--EEETT-----HHHHTT-HHHHHHHHHHH-----GGGEEE-TTT--EEEEE--S---TT-S-EEEEPPHHHHHHHHTTEEEPPPPS---TTS-GGG-EEEEEEETTEEEEEEE--

Sequence (176 aa):
MALSSYLRRQWWRVPIGLRGFCMADEDKYLELKQLKDIKSEEFYDQQAHKRRYFYYIDLQGRLFLEDTRPKNIATSLKSAKFLRFFFSQLTMPFLPETLRISLSTGRLYHGVQTKHVTSGSPDGIALVRSQLAVELGKHIDVHDFPDDVDAEQGVRDLVIGDFEWDSQRYVIHAIE

Foldseek 3Di:
DPPQPVVCVVADDPPPPDPPPPPPPCPLFPLSVLVVQADDPVVQVVVVVVVDFDWDADPVRDTDGSNDRDDDPVSLVVGPVSVVVVVVVVDDHFDVQQWAAAPVPRWIKGWDDDPDDDPPDPTDIDTDDPVVSVVQVVQWDFDDDPPDDDPPDDQFADFGTWGDDPNDIHTYGHPD